Protein AF-A0AAD6CB58-F1 (afdb_monomer_lite)

Organism: NCBI:txid63821

Sequence (140 aa):
MQPTGSILEIGYKEVVADLATNANSIVAFVHLFYHQGKRDASKKLIAKCVSPDDLQIVSFHPGLIFTGAAEKAGYTRTTLNWDDEDLPGHYAVWAASDEAKFLHGRFTWATWDVDEISSGKIRERIDGDANYLKVGVVGL

Radius of gyration: 17.18 Å; chains: 1; bounding box: 39×40×40 Å

Structure (mmCIF, N/CA/C/O backbone):
data_AF-A0AAD6CB58-F1
#
_entry.id   AF-A0AAD6CB58-F1
#
loop_
_atom_site.group_PDB
_atom_site.id
_atom_site.type_symbol
_atom_site.label_atom_id
_atom_site.label_alt_id
_atom_site.label_comp_id
_atom_site.label_asym_id
_atom_site.label_entity_id
_atom_site.label_seq_id
_atom_site.pdbx_PDB_ins_code
_atom_site.Cartn_x
_atom_site.Cartn_y
_atom_site.Cartn_z
_atom_site.occupancy
_atom_site.B_iso_or_equiv
_atom_site.auth_seq_id
_atom_site.auth_comp_id
_atom_site.auth_asym_id
_atom_site.auth_atom_id
_atom_site.pdbx_PDB_model_num
ATOM 1 N N . MET A 1 1 ? 0.849 25.840 7.433 1.00 35.22 1 MET A N 1
ATOM 2 C CA . MET A 1 1 ? -0.313 25.492 8.275 1.00 35.22 1 MET A CA 1
ATOM 3 C C . MET A 1 1 ? -1.509 25.531 7.340 1.00 35.22 1 MET A C 1
ATOM 5 O O . MET A 1 1 ? -1.698 26.577 6.733 1.00 35.22 1 MET A O 1
ATOM 9 N N . GLN A 1 2 ? -2.187 24.409 7.076 1.00 42.06 2 GLN A N 1
ATOM 10 C CA . GLN A 1 2 ? -3.380 24.460 6.219 1.00 42.06 2 GLN A CA 1
ATOM 11 C C . GLN A 1 2 ? -4.478 25.246 6.949 1.00 42.06 2 GLN A C 1
ATOM 13 O O . GLN A 1 2 ? -4.586 25.103 8.171 1.00 42.06 2 GLN A O 1
ATOM 18 N N . PRO A 1 3 ? -5.233 26.106 6.249 1.00 38.16 3 PRO A N 1
ATOM 19 C CA . PRO A 1 3 ? -6.296 26.877 6.869 1.00 38.16 3 PRO A CA 1
ATOM 20 C C . PRO A 1 3 ? -7.369 25.927 7.411 1.00 38.16 3 PRO A C 1
ATOM 22 O O . PRO A 1 3 ? -7.905 25.084 6.698 1.00 38.16 3 PRO A O 1
ATOM 25 N N . THR A 1 4 ? -7.649 26.041 8.705 1.00 42.66 4 THR A N 1
ATOM 26 C CA . THR A 1 4 ? -8.724 25.322 9.389 1.00 42.66 4 THR A CA 1
ATOM 27 C C . THR A 1 4 ? -9.996 26.160 9.321 1.00 42.66 4 THR A C 1
ATOM 29 O O . THR A 1 4 ? -10.031 27.244 9.902 1.00 42.66 4 THR A O 1
ATOM 32 N N . GLY A 1 5 ? -11.019 25.669 8.621 1.00 46.34 5 GLY A N 1
ATOM 33 C CA . GLY A 1 5 ? -12.328 26.313 8.501 1.00 46.34 5 GLY A CA 1
ATOM 34 C C . GLY A 1 5 ? -13.268 25.527 7.584 1.00 46.34 5 GLY A C 1
ATOM 35 O O . GLY A 1 5 ? -12.835 24.647 6.838 1.00 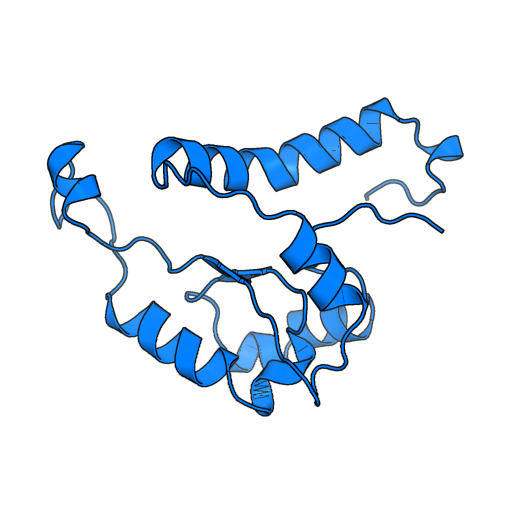46.34 5 GLY A O 1
ATOM 36 N N . SER A 1 6 ? -14.566 25.814 7.647 1.00 51.44 6 SER A N 1
ATOM 37 C CA . SER A 1 6 ? -15.563 25.225 6.746 1.00 51.44 6 SER A CA 1
ATOM 38 C C . SER A 1 6 ? -15.345 25.688 5.297 1.00 51.44 6 SER A C 1
ATOM 40 O O . SER A 1 6 ? -14.727 26.722 5.049 1.00 51.44 6 SER A O 1
ATOM 42 N N . ILE A 1 7 ? -15.902 24.975 4.308 1.00 36.53 7 ILE A N 1
ATOM 43 C CA . ILE A 1 7 ? -15.814 25.340 2.874 1.00 36.53 7 ILE A CA 1
ATOM 44 C C . ILE A 1 7 ? -16.301 26.773 2.568 1.00 36.53 7 ILE A C 1
ATOM 46 O O . ILE A 1 7 ? -15.926 27.359 1.552 1.00 36.53 7 ILE A O 1
ATOM 50 N N . LEU A 1 8 ? -17.121 27.342 3.458 1.00 45.19 8 LEU A N 1
ATOM 51 C CA . LEU A 1 8 ? -17.612 28.716 3.386 1.00 45.19 8 LEU A CA 1
ATOM 52 C C . LEU A 1 8 ? -16.558 29.747 3.825 1.00 45.19 8 LEU A C 1
ATOM 54 O O . LEU A 1 8 ? -16.606 30.884 3.368 1.00 45.19 8 LEU A O 1
ATOM 58 N N . GLU A 1 9 ? -15.610 29.353 4.676 1.00 43.84 9 GLU A N 1
ATOM 59 C CA . GLU A 1 9 ? -14.572 30.218 5.253 1.00 43.84 9 GLU A CA 1
ATOM 60 C C . GLU A 1 9 ? -13.294 30.246 4.402 1.00 43.84 9 GLU A C 1
ATOM 62 O O . GLU A 1 9 ? -12.687 31.302 4.250 1.00 43.84 9 GLU A O 1
ATOM 67 N N . ILE A 1 10 ? -12.910 29.112 3.805 1.00 48.81 10 ILE A N 1
ATOM 68 C CA . ILE A 1 10 ? -11.673 28.970 3.003 1.00 48.81 10 ILE A CA 1
ATOM 69 C C . ILE A 1 10 ? -11.877 29.224 1.497 1.00 48.81 10 ILE A C 1
ATOM 71 O O . ILE A 1 10 ? -10.932 29.434 0.748 1.00 48.81 10 ILE A O 1
ATOM 75 N N . GLY A 1 11 ? -13.129 29.240 1.029 1.00 49.69 11 GLY A N 1
ATOM 76 C CA . GLY A 1 11 ? -13.469 29.515 -0.367 1.00 49.69 11 GLY A CA 1
ATOM 77 C C . GLY A 1 11 ? -13.234 28.332 -1.321 1.00 49.69 11 GLY A C 1
ATOM 78 O O . GLY A 1 11 ? -12.236 27.615 -1.273 1.00 49.69 11 GLY A O 1
ATOM 79 N N . TYR A 1 12 ? -14.167 28.129 -2.261 1.00 44.19 12 TYR A N 1
ATOM 80 C CA . TYR A 1 12 ? -14.181 26.937 -3.128 1.00 44.19 12 TYR A CA 1
ATOM 81 C C 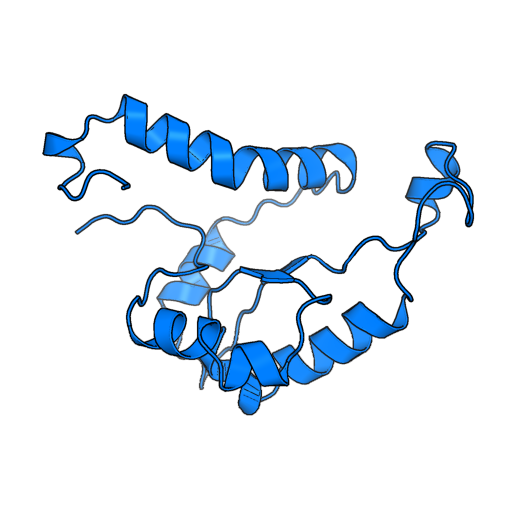. TYR A 1 12 ? -12.915 26.773 -3.992 1.00 44.19 12 TYR A C 1
ATOM 83 O O . TYR A 1 12 ? -12.571 25.660 -4.382 1.00 44.19 12 TYR A O 1
ATOM 91 N N . LYS A 1 13 ? -12.218 27.872 -4.305 1.00 43.34 13 LYS A N 1
ATOM 92 C CA . LYS A 1 13 ? -11.035 27.858 -5.177 1.00 43.34 13 LYS A CA 1
ATOM 93 C C . LYS A 1 13 ? -9.825 27.206 -4.509 1.00 43.34 13 LYS A C 1
ATOM 95 O O . LYS A 1 13 ? -9.091 26.496 -5.189 1.00 43.34 13 LYS A O 1
ATOM 100 N N . GLU A 1 14 ? -9.648 27.399 -3.204 1.00 47.59 14 GLU A N 1
ATOM 101 C CA . GLU A 1 14 ? -8.545 26.793 -2.448 1.00 47.59 14 GLU A CA 1
ATOM 102 C C . GLU A 1 14 ? -8.789 25.294 -2.230 1.00 47.59 14 GLU A C 1
ATOM 104 O O . GLU A 1 14 ? -7.900 24.484 -2.477 1.00 47.59 14 GLU A O 1
ATOM 109 N N . VAL A 1 15 ? -10.035 24.896 -1.946 1.00 46.88 15 VAL A N 1
ATOM 110 C CA . VAL A 1 15 ? -10.446 23.477 -1.883 1.00 46.88 15 VAL A CA 1
ATOM 111 C C . VAL A 1 15 ? -10.220 22.754 -3.214 1.00 46.88 15 VAL A C 1
ATOM 113 O O . VAL A 1 15 ? -9.767 21.609 -3.241 1.00 46.88 15 VAL A O 1
ATOM 116 N N . VAL A 1 16 ? -10.507 23.416 -4.339 1.00 46.06 16 VAL A N 1
ATOM 117 C CA . VAL A 1 16 ? -10.256 22.862 -5.677 1.00 46.06 16 VAL A CA 1
ATOM 118 C C . VAL A 1 16 ? -8.756 22.762 -5.973 1.00 46.06 16 VAL A C 1
ATOM 120 O O . VAL A 1 16 ? -8.348 21.798 -6.614 1.00 46.06 16 VAL A O 1
ATOM 123 N N . ALA A 1 17 ? -7.929 23.694 -5.494 1.00 43.47 17 ALA A N 1
ATOM 124 C CA . ALA A 1 17 ? -6.475 23.640 -5.662 1.00 43.47 17 ALA A CA 1
ATOM 125 C C . ALA A 1 17 ? -5.826 22.509 -4.838 1.00 43.47 17 ALA A C 1
ATOM 127 O O . ALA A 1 17 ? -4.964 21.791 -5.355 1.00 43.47 17 ALA A O 1
ATOM 128 N N . ASP A 1 18 ? -6.285 22.283 -3.606 1.00 37.47 18 ASP A N 1
ATOM 129 C CA . ASP A 1 18 ? -5.826 21.175 -2.756 1.00 37.47 18 ASP A CA 1
ATOM 130 C C . ASP A 1 18 ? -6.295 19.810 -3.288 1.00 37.47 18 ASP A C 1
ATOM 132 O O . ASP A 1 18 ? -5.528 18.840 -3.301 1.00 37.47 18 ASP A O 1
ATOM 136 N N . LEU A 1 19 ? -7.526 19.735 -3.811 1.00 38.12 19 LEU A N 1
ATOM 137 C CA . LEU A 1 19 ? -8.025 18.557 -4.525 1.00 38.12 19 LEU A CA 1
ATOM 138 C C . LEU A 1 19 ? -7.210 18.303 -5.798 1.00 38.12 19 LEU A C 1
ATOM 140 O O . LEU A 1 19 ? -6.824 17.166 -6.061 1.00 38.12 19 LEU A O 1
ATOM 144 N N . ALA A 1 20 ? -6.924 19.351 -6.573 1.00 37.88 20 ALA A N 1
ATOM 145 C CA . ALA A 1 20 ? -6.131 19.255 -7.788 1.00 37.88 20 ALA A CA 1
ATOM 146 C C . ALA A 1 20 ? -4.701 18.805 -7.487 1.00 37.88 20 ALA A C 1
ATOM 148 O O . ALA A 1 20 ? -4.190 17.972 -8.212 1.00 37.88 20 ALA A O 1
ATOM 149 N N . THR A 1 21 ? -4.061 19.261 -6.414 1.00 38.38 21 THR A N 1
ATOM 150 C CA . THR A 1 21 ? -2.668 18.886 -6.109 1.00 38.38 21 THR A CA 1
ATOM 151 C C . THR A 1 21 ? -2.548 17.434 -5.635 1.00 38.38 21 THR A C 1
ATOM 153 O O . THR A 1 21 ? -1.677 16.701 -6.105 1.00 38.38 21 THR A O 1
ATOM 156 N N . ASN A 1 22 ? -3.460 16.980 -4.767 1.00 36.38 22 ASN A N 1
ATOM 157 C CA . ASN A 1 22 ? -3.436 15.615 -4.228 1.00 36.38 22 ASN A CA 1
ATOM 158 C C . ASN A 1 22 ? -3.988 14.573 -5.208 1.00 36.38 22 ASN A C 1
ATOM 160 O O . ASN A 1 22 ? -3.527 13.432 -5.233 1.00 36.38 22 ASN A O 1
ATOM 164 N N . ALA A 1 23 ? -4.970 14.951 -6.031 1.00 38.91 23 ALA A N 1
ATOM 165 C CA . ALA A 1 23 ? -5.529 14.058 -7.031 1.00 38.91 23 ALA A CA 1
ATOM 166 C C . ALA A 1 23 ? -4.783 14.132 -8.366 1.00 38.91 23 ALA A C 1
ATOM 168 O O . ALA A 1 23 ? -4.682 13.092 -8.996 1.00 38.91 23 ALA A O 1
ATOM 169 N N . ASN A 1 24 ? -4.236 15.272 -8.823 1.00 36.91 24 ASN A N 1
ATOM 170 C CA . ASN A 1 24 ? -3.606 15.336 -10.154 1.00 36.91 24 ASN A CA 1
ATOM 171 C C . ASN A 1 24 ? -2.345 14.506 -10.254 1.00 36.91 24 ASN A C 1
ATOM 173 O O . ASN A 1 24 ? -2.124 13.957 -11.317 1.00 36.91 24 ASN A O 1
ATOM 177 N N . SER A 1 25 ? -1.508 14.413 -9.225 1.00 39.78 25 SER A N 1
ATOM 178 C CA . SER A 1 25 ? -0.299 13.585 -9.309 1.00 39.78 25 SER A CA 1
ATOM 179 C C . SER A 1 25 ? -0.679 12.112 -9.489 1.00 39.78 25 SER A C 1
ATOM 181 O O . SER A 1 25 ? -0.249 11.472 -10.446 1.00 39.78 25 SER A O 1
ATOM 183 N N . ILE A 1 26 ? -1.602 11.610 -8.666 1.00 41.91 26 ILE A N 1
ATOM 184 C CA . ILE A 1 26 ? -2.147 10.251 -8.773 1.00 41.91 26 ILE A CA 1
ATOM 185 C C . ILE A 1 26 ? -2.923 10.068 -10.085 1.00 41.91 26 ILE A C 1
ATOM 187 O O . ILE A 1 26 ? -2.759 9.062 -10.760 1.00 41.91 26 ILE A O 1
ATOM 191 N N . VAL A 1 27 ? -3.745 11.034 -10.494 1.00 42.56 27 VAL A N 1
ATOM 192 C CA . VAL A 1 27 ? -4.549 10.987 -11.727 1.00 42.56 27 VAL A CA 1
ATOM 193 C C . VAL A 1 27 ? -3.677 11.121 -12.972 1.00 42.56 27 VAL A C 1
ATOM 195 O O . VAL A 1 27 ? -4.015 10.508 -13.976 1.00 42.56 27 VAL A O 1
ATOM 198 N N . ALA A 1 28 ? -2.565 11.853 -12.925 1.00 43.56 28 ALA A N 1
ATOM 199 C CA . ALA A 1 28 ? -1.586 11.948 -14.001 1.00 43.56 28 ALA A CA 1
ATOM 200 C C . ALA A 1 28 ? -0.811 10.639 -14.128 1.00 43.56 28 ALA A C 1
ATOM 202 O O . ALA A 1 28 ? -0.703 10.137 -15.237 1.00 43.56 28 ALA A O 1
ATOM 203 N N . PHE A 1 29 ? -0.365 10.030 -13.023 1.00 40.88 29 PHE A N 1
ATOM 204 C CA . PHE A 1 29 ? 0.243 8.694 -13.046 1.00 40.88 29 PHE A CA 1
ATOM 205 C C . PHE A 1 29 ? -0.746 7.626 -13.526 1.00 40.88 29 PHE A C 1
ATOM 207 O O . PHE A 1 29 ? -0.411 6.812 -14.381 1.00 40.88 29 PHE A O 1
ATOM 214 N N . VAL A 1 30 ? -1.996 7.669 -13.057 1.00 44.47 30 VAL A N 1
ATOM 215 C CA . VAL A 1 30 ? -3.068 6.805 -13.565 1.00 44.47 30 VAL A CA 1
ATOM 216 C C . VAL A 1 30 ? -3.286 7.068 -15.054 1.00 44.47 30 VAL A C 1
ATOM 218 O O . VAL A 1 30 ? -3.275 6.137 -15.831 1.00 44.47 30 VAL A O 1
ATOM 221 N N . HIS A 1 31 ? -3.398 8.311 -15.507 1.00 41.09 31 HIS A N 1
ATOM 222 C CA . HIS A 1 31 ? -3.614 8.623 -16.922 1.00 41.09 31 HIS A CA 1
ATOM 223 C C . HIS A 1 31 ? -2.427 8.240 -17.826 1.00 41.09 31 HIS A C 1
ATOM 225 O O . HIS A 1 31 ? -2.649 7.792 -18.949 1.00 41.09 31 HIS A O 1
ATOM 231 N N . LEU A 1 32 ? -1.189 8.414 -17.352 1.00 43.22 32 LEU A N 1
ATOM 232 C CA . LEU A 1 32 ? 0.047 8.146 -18.096 1.00 43.22 32 LEU A CA 1
ATOM 233 C C . LEU A 1 32 ? 0.389 6.653 -18.160 1.00 43.22 32 LEU A C 1
ATOM 235 O O . LEU A 1 32 ? 0.835 6.189 -19.203 1.00 43.22 32 LEU A O 1
ATOM 239 N N . PHE A 1 33 ? 0.182 5.902 -17.075 1.00 37.72 33 PHE A N 1
ATOM 240 C CA . PHE A 1 33 ? 0.605 4.497 -16.978 1.00 37.72 33 PHE A CA 1
ATOM 241 C C . PHE A 1 33 ? -0.559 3.500 -17.001 1.00 37.72 33 PHE A C 1
ATOM 243 O O . PHE A 1 33 ? -0.385 2.342 -17.373 1.00 37.72 33 PHE A O 1
ATOM 250 N N . TYR A 1 34 ? -1.762 3.942 -16.639 1.00 43.03 34 TYR A N 1
ATOM 251 C CA . TYR A 1 34 ? -2.933 3.098 -16.437 1.00 43.03 34 TYR A CA 1
ATOM 252 C C . TYR A 1 34 ? -4.130 3.673 -17.205 1.00 43.03 34 TYR A C 1
ATOM 254 O O . TYR A 1 34 ? -5.022 4.276 -16.610 1.00 43.03 34 TYR A O 1
ATOM 262 N N . HIS A 1 35 ? -4.191 3.465 -18.527 1.00 48.91 35 HIS A N 1
ATOM 263 C CA . HIS A 1 35 ? -5.361 3.765 -19.377 1.00 48.91 35 HIS A CA 1
ATOM 264 C C . HIS A 1 35 ? -6.616 2.956 -18.950 1.00 48.91 35 HIS A C 1
ATOM 266 O O . HIS A 1 35 ? -7.133 2.106 -19.671 1.00 48.91 35 HIS A O 1
ATOM 272 N N . GLN A 1 36 ? -7.098 3.174 -17.730 1.00 39.25 36 GLN A N 1
ATOM 273 C CA . GLN A 1 36 ? -8.153 2.432 -17.063 1.00 39.25 36 GLN A CA 1
ATOM 274 C C . GLN A 1 36 ? -9.496 3.015 -17.499 1.00 39.25 36 GLN A C 1
ATOM 276 O O . GLN A 1 36 ? -9.934 4.053 -17.005 1.00 39.25 36 GLN A O 1
ATOM 281 N N . GLY A 1 37 ? -10.186 2.317 -18.403 1.00 34.84 37 GLY A N 1
ATOM 282 C CA . GLY A 1 37 ? -11.533 2.673 -18.867 1.00 34.84 37 GLY A CA 1
ATOM 283 C C . GLY A 1 37 ? -12.649 2.524 -17.820 1.00 34.84 37 GLY A C 1
ATOM 284 O O . GLY A 1 37 ? -13.816 2.692 -18.157 1.00 34.84 37 GLY A O 1
ATOM 285 N N . LYS A 1 38 ? -12.337 2.189 -16.560 1.00 41.09 38 LYS A N 1
ATOM 286 C CA . LYS A 1 38 ? -13.328 1.935 -15.501 1.00 41.09 38 LYS A CA 1
ATOM 287 C C . LYS A 1 38 ? -12.988 2.705 -14.227 1.00 41.09 38 LYS A C 1
ATOM 289 O O . LYS A 1 38 ? -12.527 2.141 -13.238 1.00 41.09 38 LYS A O 1
ATOM 294 N N . ARG A 1 39 ? -13.241 4.015 -14.244 1.00 45.53 39 ARG A N 1
ATOM 295 C CA . ARG A 1 39 ? -13.368 4.803 -13.011 1.00 45.53 39 ARG A CA 1
ATOM 296 C C . ARG A 1 39 ? -14.698 4.444 -12.363 1.00 45.53 39 ARG A C 1
ATOM 298 O O . ARG A 1 39 ? -15.725 5.000 -12.732 1.00 45.53 39 ARG A O 1
ATOM 305 N N . ASP A 1 40 ? -14.686 3.512 -11.422 1.00 44.06 40 ASP A N 1
ATOM 306 C CA . ASP A 1 40 ? -15.893 3.203 -10.669 1.00 44.06 40 ASP A CA 1
ATOM 307 C C . ASP A 1 40 ? -15.944 4.038 -9.385 1.00 44.06 40 ASP A C 1
ATOM 309 O O . ASP A 1 40 ? -15.356 3.689 -8.358 1.00 44.06 40 ASP A O 1
ATOM 313 N N . ALA A 1 41 ? -16.627 5.182 -9.459 1.00 45.09 41 ALA A N 1
ATOM 314 C CA . ALA A 1 41 ? -16.871 6.040 -8.304 1.00 45.09 41 ALA A CA 1
ATOM 315 C C . ALA A 1 41 ? -17.631 5.307 -7.178 1.00 45.09 41 ALA A C 1
ATOM 317 O O . ALA A 1 41 ? -17.505 5.699 -6.017 1.00 45.09 41 ALA A O 1
ATOM 318 N N . SER A 1 42 ? -18.356 4.221 -7.489 1.00 44.50 42 SER A N 1
ATOM 319 C CA . SER A 1 42 ? -19.128 3.459 -6.503 1.00 44.50 42 SER A CA 1
ATOM 320 C C . SER A 1 42 ? -18.242 2.760 -5.467 1.00 44.50 42 SER A C 1
ATOM 322 O O . SER A 1 42 ? -18.599 2.730 -4.292 1.00 44.50 42 SER A O 1
ATOM 324 N N . LYS A 1 43 ? -17.031 2.313 -5.835 1.00 46.91 43 LYS A N 1
ATOM 325 C CA . LYS A 1 43 ? -16.107 1.636 -4.902 1.00 46.91 43 LYS A CA 1
ATOM 326 C C . LYS A 1 43 ? -15.694 2.518 -3.718 1.00 46.91 43 LYS A C 1
ATOM 328 O O . LYS A 1 43 ? -15.483 2.014 -2.619 1.00 46.91 43 LYS A O 1
ATOM 333 N N . LYS A 1 44 ? -15.626 3.840 -3.921 1.00 52.06 44 LYS A N 1
ATOM 334 C CA . LYS A 1 44 ? -15.314 4.817 -2.861 1.00 52.06 44 LYS A CA 1
ATOM 335 C C . LYS A 1 44 ? -16.485 5.052 -1.907 1.00 52.06 44 LYS A C 1
ATOM 337 O O . LYS A 1 44 ? -16.259 5.315 -0.732 1.00 52.06 44 LYS A O 1
ATOM 342 N N . LEU A 1 45 ? -17.718 4.964 -2.408 1.00 51.56 45 LEU A N 1
ATOM 343 C CA . LEU A 1 45 ? -18.923 5.017 -1.577 1.00 51.56 45 LEU A CA 1
ATOM 344 C C . LEU A 1 45 ? -19.053 3.743 -0.736 1.00 51.56 45 LEU A C 1
ATOM 346 O O . LEU A 1 45 ? -19.339 3.838 0.451 1.00 51.56 45 LEU A O 1
ATOM 350 N N . ILE A 1 46 ? -18.744 2.575 -1.309 1.00 52.66 46 ILE A N 1
ATOM 351 C CA . ILE A 1 46 ? -18.784 1.294 -0.587 1.00 52.66 46 ILE A CA 1
ATOM 352 C C . ILE A 1 46 ? -17.833 1.317 0.618 1.00 52.66 46 ILE A C 1
ATOM 354 O O . ILE A 1 46 ? -18.267 1.007 1.720 1.00 52.66 46 ILE A O 1
ATOM 358 N N . ALA A 1 47 ? -16.594 1.798 0.457 1.00 55.78 47 ALA A N 1
ATOM 359 C CA . ALA A 1 47 ? -15.625 1.918 1.557 1.00 55.78 47 ALA A CA 1
ATOM 360 C C . ALA A 1 47 ? -16.022 2.918 2.668 1.00 55.78 47 ALA A C 1
ATOM 362 O O . ALA A 1 47 ? -15.383 2.971 3.711 1.00 55.78 47 ALA A O 1
ATOM 363 N N . LYS A 1 48 ? -17.037 3.766 2.460 1.00 60.25 48 LYS A N 1
ATOM 364 C CA . LYS A 1 48 ? -17.595 4.616 3.527 1.00 60.25 48 LYS A CA 1
ATOM 365 C C . LYS A 1 48 ? -18.791 3.973 4.231 1.00 60.25 48 LYS A C 1
ATOM 367 O O . LYS A 1 48 ? -19.142 4.410 5.321 1.00 60.25 48 LYS A O 1
ATOM 372 N N . CYS A 1 49 ? -19.433 2.994 3.599 1.00 55.81 49 CYS A N 1
ATO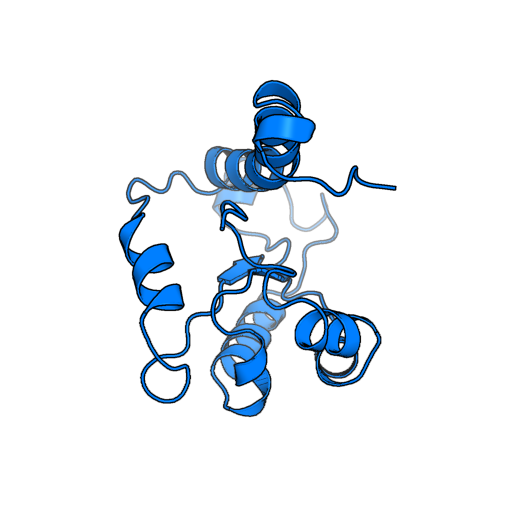M 373 C CA . CYS A 1 49 ? -20.721 2.449 4.022 1.00 55.81 49 CYS A CA 1
ATOM 374 C C . CYS A 1 49 ? -20.643 1.002 4.526 1.00 55.81 49 CYS A C 1
ATOM 376 O O . CYS A 1 49 ? -21.674 0.461 4.915 1.00 55.81 49 CYS A O 1
ATOM 378 N N . VAL A 1 50 ? -19.464 0.376 4.507 1.00 73.44 50 VAL A N 1
ATOM 379 C CA . VAL A 1 50 ? -19.257 -1.014 4.932 1.00 73.44 50 VAL A CA 1
ATOM 380 C C . VAL A 1 50 ? -18.255 -1.079 6.080 1.00 73.44 50 VAL A C 1
ATOM 382 O O . VAL A 1 50 ? -17.276 -0.333 6.092 1.00 73.44 50 VAL A O 1
ATOM 385 N N . SER A 1 51 ? -18.510 -1.949 7.059 1.00 83.31 51 SER A N 1
ATOM 386 C CA . SER A 1 51 ? -17.540 -2.210 8.122 1.00 83.31 51 SER A CA 1
ATOM 387 C C . SER A 1 51 ? -16.323 -2.943 7.543 1.00 83.31 51 SER A C 1
ATOM 389 O O . SER A 1 51 ? -16.505 -3.829 6.703 1.00 83.31 51 SER A O 1
ATOM 391 N N . PRO A 1 52 ? -15.089 -2.660 8.002 1.00 85.69 52 PRO A N 1
ATOM 392 C CA . PRO A 1 52 ? -13.928 -3.482 7.663 1.00 85.69 52 PRO A CA 1
ATOM 393 C C . PRO A 1 52 ? -14.056 -4.947 8.110 1.00 85.69 52 PRO A C 1
ATOM 395 O O . PRO A 1 52 ? -13.340 -5.784 7.573 1.00 85.69 52 PRO A O 1
ATOM 398 N N . ASP A 1 53 ? -14.955 -5.268 9.048 1.00 87.69 53 ASP A N 1
ATOM 399 C CA . ASP A 1 53 ? -15.252 -6.657 9.430 1.00 87.69 53 ASP A CA 1
ATOM 400 C C . ASP A 1 53 ? -16.063 -7.413 8.365 1.00 87.69 53 ASP A C 1
ATOM 402 O O . ASP A 1 53 ? -15.946 -8.631 8.262 1.00 87.69 53 ASP A O 1
ATOM 406 N N . ASP A 1 54 ? -16.848 -6.696 7.552 1.00 86.94 54 ASP A N 1
ATOM 407 C CA . ASP A 1 54 ? -17.627 -7.276 6.453 1.00 86.94 54 ASP A CA 1
ATOM 408 C C . ASP A 1 54 ? -16.848 -7.234 5.129 1.00 86.94 54 ASP A C 1
ATOM 410 O O . ASP A 1 54 ? -16.886 -8.175 4.334 1.00 86.94 54 ASP A O 1
ATOM 414 N N . LEU A 1 55 ? -16.161 -6.116 4.861 1.00 81.75 55 LEU A N 1
ATOM 415 C CA . LEU A 1 55 ? -15.376 -5.911 3.648 1.00 81.75 55 LEU A CA 1
ATOM 416 C C . LEU A 1 55 ? -14.269 -4.877 3.869 1.00 81.75 55 LEU A C 1
ATOM 418 O O . LEU A 1 55 ? -14.520 -3.682 4.016 1.00 81.75 55 LEU A O 1
ATOM 422 N N . GLN A 1 56 ? -13.017 -5.317 3.775 1.00 83.31 56 GLN A N 1
ATOM 423 C CA . GLN A 1 56 ? -11.857 -4.434 3.786 1.00 83.31 56 GLN A CA 1
ATOM 424 C C . GLN A 1 56 ? -11.527 -3.928 2.379 1.00 83.31 56 GLN A C 1
ATOM 426 O O . GLN A 1 56 ? -11.372 -4.705 1.439 1.00 83.31 56 GLN A O 1
ATOM 431 N N . ILE A 1 57 ? -11.401 -2.607 2.230 1.00 84.38 57 ILE A N 1
ATOM 432 C CA . ILE A 1 57 ? -10.993 -1.968 0.976 1.00 84.38 57 ILE A CA 1
ATOM 433 C C . ILE A 1 57 ? -9.771 -1.107 1.265 1.00 84.38 57 ILE A C 1
ATOM 435 O O . ILE A 1 57 ? -9.879 -0.096 1.953 1.00 84.38 57 ILE A O 1
ATOM 439 N N . VAL A 1 58 ? -8.624 -1.481 0.706 1.00 85.12 58 VAL A N 1
ATOM 440 C CA . VAL A 1 58 ? -7.378 -0.707 0.769 1.00 85.12 58 VAL A CA 1
ATOM 441 C C . VAL A 1 58 ? -6.939 -0.414 -0.658 1.00 85.12 58 VAL A C 1
ATOM 443 O O . VAL A 1 58 ? -7.020 -1.271 -1.536 1.00 85.12 58 VAL A O 1
ATOM 446 N N . SER A 1 59 ? -6.523 0.821 -0.919 1.00 84.62 59 SER A N 1
ATOM 447 C CA . SER A 1 59 ? -5.895 1.195 -2.187 1.00 84.62 59 SER A CA 1
ATOM 448 C C . SER A 1 59 ? -4.432 1.504 -1.928 1.00 84.62 59 SER A C 1
ATOM 450 O O . SER A 1 59 ? -4.115 2.138 -0.929 1.00 84.62 59 SER A O 1
ATOM 452 N N . PHE A 1 60 ? -3.533 1.100 -2.818 1.00 87.81 60 PHE A N 1
ATOM 453 C CA . PHE A 1 60 ? -2.125 1.428 -2.645 1.00 87.81 60 PHE A CA 1
ATOM 454 C C . PHE A 1 60 ? -1.404 1.632 -3.974 1.00 87.81 60 PHE A C 1
ATOM 456 O O . PHE A 1 60 ? -1.830 1.123 -5.012 1.00 87.81 60 PHE A O 1
ATOM 463 N N . HIS A 1 61 ? -0.316 2.400 -3.946 1.00 89.56 61 HIS A N 1
ATOM 464 C CA . HIS A 1 61 ? 0.627 2.468 -5.060 1.00 89.56 61 HIS A CA 1
ATOM 465 C C . HIS A 1 61 ? 1.583 1.270 -4.985 1.00 89.56 61 HIS A C 1
ATOM 467 O O . HIS A 1 61 ? 2.230 1.094 -3.949 1.00 89.56 61 HIS A O 1
ATOM 473 N N . PRO A 1 62 ? 1.738 0.484 -6.060 1.00 87.19 62 PRO A N 1
ATOM 474 C CA . PRO A 1 62 ? 2.513 -0.760 -6.044 1.00 87.19 62 PRO A CA 1
ATOM 475 C C . PRO A 1 62 ? 4.040 -0.561 -6.110 1.00 87.19 62 PRO A C 1
ATOM 477 O O . PRO A 1 62 ? 4.764 -1.513 -6.358 1.00 87.19 62 PRO A O 1
ATOM 480 N N . GLY A 1 63 ? 4.535 0.664 -5.930 1.00 88.69 63 GLY A N 1
ATOM 481 C CA . GLY A 1 63 ? 5.919 1.025 -6.258 1.00 88.69 63 GLY A CA 1
ATOM 482 C C . GLY A 1 63 ? 6.165 1.215 -7.761 1.00 88.69 63 GLY A C 1
ATOM 483 O O . GLY A 1 63 ? 5.231 1.300 -8.566 1.00 88.69 63 GLY A O 1
ATOM 484 N N . LEU A 1 64 ? 7.434 1.350 -8.131 1.00 89.12 64 LEU A N 1
ATOM 485 C CA . LEU A 1 64 ? 7.911 1.475 -9.503 1.00 89.12 64 LEU A CA 1
ATOM 486 C C . LEU A 1 64 ? 8.322 0.100 -10.023 1.00 89.12 64 LEU A C 1
ATOM 488 O O . LEU A 1 64 ? 9.474 -0.292 -9.900 1.00 89.12 64 LEU A O 1
ATOM 492 N N . ILE A 1 65 ? 7.397 -0.616 -10.656 1.00 92.50 65 ILE A N 1
ATOM 493 C CA . ILE A 1 65 ? 7.670 -1.954 -11.196 1.00 92.50 65 ILE A CA 1
ATOM 494 C C . ILE A 1 65 ? 8.032 -1.870 -12.679 1.00 92.50 65 ILE A C 1
ATOM 496 O O . ILE A 1 65 ? 7.318 -1.247 -13.474 1.00 92.50 65 ILE A O 1
ATOM 500 N N . PHE A 1 66 ? 9.126 -2.527 -13.073 1.00 90.62 66 PHE A N 1
ATOM 501 C CA . PHE A 1 66 ? 9.493 -2.626 -14.483 1.00 90.62 66 PHE A CA 1
ATOM 502 C C . PHE A 1 66 ? 8.537 -3.578 -15.209 1.00 90.62 66 PHE A C 1
ATOM 504 O O . PHE A 1 66 ? 8.573 -4.793 -15.031 1.00 90.62 66 PHE A O 1
ATOM 511 N N . THR A 1 67 ? 7.674 -3.022 -16.057 1.00 89.38 67 THR A N 1
ATOM 512 C CA . THR A 1 67 ? 6.676 -3.780 -16.823 1.00 89.38 67 THR A CA 1
ATOM 513 C C . THR A 1 67 ? 6.955 -3.710 -18.321 1.00 89.38 67 THR A C 1
ATOM 515 O O . THR A 1 67 ? 7.656 -2.819 -18.799 1.00 89.38 67 THR A O 1
ATOM 518 N N . GLY A 1 68 ? 6.309 -4.576 -19.107 1.00 88.88 68 GLY A N 1
ATOM 519 C CA . GLY A 1 68 ? 6.350 -4.466 -20.571 1.00 88.88 68 GLY A CA 1
ATOM 520 C C . GLY A 1 68 ? 5.794 -3.134 -21.108 1.00 88.88 68 GLY A C 1
ATOM 521 O O . GLY A 1 68 ? 6.118 -2.736 -22.222 1.00 88.88 68 GLY A O 1
ATOM 522 N N . ALA A 1 69 ? 4.970 -2.415 -20.334 1.00 84.44 69 ALA A N 1
ATOM 523 C CA . ALA A 1 69 ? 4.543 -1.060 -20.687 1.00 84.44 69 ALA A CA 1
ATOM 524 C C . ALA A 1 69 ? 5.684 -0.044 -20.514 1.00 84.44 69 ALA A C 1
ATOM 526 O O . ALA A 1 69 ? 5.876 0.803 -21.384 1.00 84.44 69 ALA A O 1
ATOM 527 N N . ALA A 1 70 ? 6.470 -0.165 -19.439 1.00 85.81 70 ALA A N 1
ATOM 528 C CA . ALA A 1 70 ? 7.666 0.650 -19.236 1.00 85.81 70 ALA A CA 1
ATOM 529 C C . ALA A 1 70 ?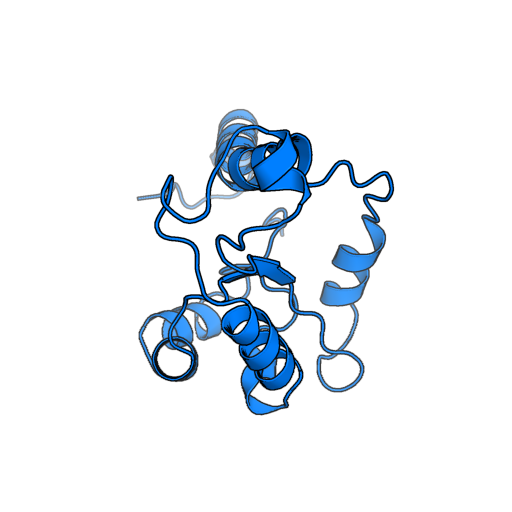 8.705 0.392 -20.340 1.00 85.81 70 ALA A C 1
ATOM 531 O O . ALA A 1 70 ? 9.235 1.337 -20.921 1.00 85.81 70 ALA A O 1
ATOM 532 N N . GLU A 1 71 ? 8.926 -0.872 -20.705 1.00 91.19 71 GLU A N 1
ATOM 533 C CA . GLU A 1 71 ? 9.812 -1.238 -21.816 1.00 91.19 71 GLU A CA 1
ATOM 534 C C . GLU A 1 71 ? 9.377 -0.587 -23.140 1.00 91.19 71 GLU A C 1
ATOM 536 O O . GLU A 1 71 ? 10.177 0.063 -23.812 1.00 91.19 71 GLU A O 1
ATOM 541 N N . LYS A 1 72 ? 8.085 -0.670 -23.490 1.00 90.12 72 LYS A N 1
ATOM 542 C CA . LYS A 1 72 ? 7.531 -0.018 -24.693 1.00 90.12 72 LYS A CA 1
ATOM 543 C C . LYS A 1 72 ? 7.650 1.507 -24.670 1.00 90.12 72 LYS A C 1
ATOM 545 O O . LYS A 1 72 ? 7.695 2.120 -25.733 1.00 90.12 72 LYS A O 1
ATOM 550 N N . ALA A 1 73 ? 7.698 2.111 -23.485 1.00 88.19 73 ALA A N 1
ATOM 551 C CA . ALA A 1 73 ? 7.927 3.540 -23.304 1.00 88.19 73 ALA A CA 1
ATOM 552 C C . ALA A 1 73 ? 9.418 3.936 -23.393 1.00 88.19 73 ALA A C 1
ATOM 554 O O . ALA A 1 73 ? 9.743 5.110 -23.238 1.00 88.19 73 ALA A O 1
ATOM 555 N N . GLY A 1 74 ? 10.321 2.986 -23.670 1.00 91.81 74 GLY A N 1
ATOM 556 C CA . GLY A 1 74 ? 11.754 3.229 -23.860 1.00 91.81 74 GLY A CA 1
ATOM 557 C C . GLY A 1 74 ? 12.587 3.122 -22.584 1.00 91.81 74 GLY A C 1
ATOM 558 O O . GLY A 1 74 ? 13.774 3.449 -22.601 1.00 91.81 74 GLY A O 1
ATOM 559 N N . TYR A 1 75 ? 11.993 2.666 -21.482 1.00 92.00 75 TYR A N 1
ATOM 560 C CA . TYR A 1 75 ? 12.734 2.402 -20.258 1.00 92.00 75 TYR A CA 1
ATOM 561 C C . TYR A 1 75 ? 13.465 1.060 -20.325 1.00 92.00 75 TYR A C 1
ATOM 563 O O . TYR A 1 75 ? 13.011 0.108 -20.957 1.00 92.00 75 TYR A O 1
ATOM 571 N N . THR A 1 76 ? 14.577 0.959 -19.603 1.00 94.88 76 THR A N 1
ATOM 572 C CA . THR A 1 76 ? 15.290 -0.305 -19.394 1.00 94.88 76 THR A CA 1
ATOM 573 C C . THR A 1 76 ? 15.282 -0.658 -17.912 1.00 94.88 76 THR A C 1
ATOM 575 O O . THR A 1 76 ? 14.971 0.169 -17.052 1.00 94.88 76 THR A O 1
ATOM 578 N N . ARG A 1 77 ? 15.701 -1.878 -17.574 1.00 92.56 77 ARG A N 1
ATOM 579 C CA . ARG A 1 77 ? 15.859 -2.300 -16.173 1.00 92.56 77 ARG A CA 1
ATOM 580 C C . ARG A 1 77 ? 16.843 -1.440 -15.366 1.00 92.56 77 ARG A C 1
ATOM 582 O O . ARG A 1 77 ? 16.873 -1.559 -14.153 1.00 92.56 77 ARG A O 1
ATOM 589 N N . THR A 1 78 ? 17.633 -0.584 -16.012 1.00 94.81 78 THR A N 1
ATOM 590 C CA . THR A 1 78 ? 18.623 0.282 -15.356 1.00 94.81 78 THR A CA 1
ATOM 591 C C . THR A 1 78 ? 18.302 1.770 -15.476 1.00 94.81 78 THR A C 1
ATOM 593 O O . THR A 1 78 ? 19.068 2.588 -14.976 1.00 94.81 78 THR A O 1
ATOM 596 N N . THR A 1 79 ? 17.220 2.165 -16.159 1.00 91.06 79 THR A N 1
ATOM 597 C CA . THR A 1 79 ? 16.889 3.595 -16.321 1.00 91.06 79 THR A CA 1
ATOM 598 C C . THR A 1 79 ? 16.387 4.245 -15.038 1.00 91.06 79 THR A C 1
ATOM 600 O O . THR A 1 79 ? 16.517 5.454 -14.889 1.00 91.06 79 THR A O 1
ATOM 603 N N . LEU A 1 80 ? 15.787 3.462 -14.141 1.00 89.62 80 LEU A N 1
ATOM 604 C CA . LEU A 1 80 ? 15.299 3.890 -12.834 1.00 89.62 80 LEU A CA 1
ATOM 605 C C . LEU A 1 80 ? 15.694 2.841 -11.794 1.00 89.62 80 LEU A C 1
ATOM 607 O O . LEU A 1 80 ? 16.037 1.710 -12.141 1.00 89.62 80 LEU A O 1
ATOM 611 N N . ASN A 1 81 ? 15.608 3.218 -10.522 1.00 90.19 81 ASN A N 1
ATOM 612 C CA . ASN A 1 81 ? 15.669 2.264 -9.424 1.00 90.19 81 ASN A CA 1
ATOM 613 C C . ASN A 1 81 ? 14.299 1.590 -9.281 1.00 90.19 81 ASN A C 1
ATOM 615 O O . ASN A 1 81 ? 13.462 2.055 -8.512 1.00 90.19 81 ASN A O 1
ATOM 619 N N . TRP A 1 82 ? 14.045 0.583 -10.115 1.00 92.00 82 TRP A N 1
ATOM 620 C CA . TRP A 1 82 ? 12.809 -0.193 -10.073 1.00 92.00 82 TRP A CA 1
ATOM 621 C C . TRP A 1 82 ? 12.727 -0.990 -8.770 1.00 92.00 82 TRP A C 1
ATOM 623 O O . TRP A 1 82 ? 13.726 -1.559 -8.331 1.00 92.00 82 TRP A O 1
ATOM 633 N N . ASP A 1 83 ? 11.539 -1.026 -8.178 1.00 94.19 83 ASP A N 1
ATOM 634 C CA . ASP A 1 83 ? 11.230 -1.888 -7.047 1.00 94.19 83 ASP A CA 1
ATOM 635 C C . ASP A 1 83 ? 11.072 -3.339 -7.525 1.00 94.19 83 ASP A C 1
ATOM 637 O O . ASP A 1 83 ? 10.709 -3.601 -8.679 1.00 94.19 83 ASP A O 1
ATOM 641 N N . ASP A 1 84 ? 11.339 -4.273 -6.617 1.00 94.75 84 ASP A N 1
ATOM 642 C CA . ASP A 1 84 ? 11.112 -5.700 -6.836 1.00 94.75 84 ASP A CA 1
ATOM 643 C C . ASP A 1 84 ? 9.605 -5.986 -6.957 1.00 94.75 84 ASP A C 1
ATOM 645 O O . ASP A 1 84 ? 8.802 -5.474 -6.171 1.00 94.75 84 ASP A O 1
ATOM 649 N N . GLU A 1 85 ? 9.201 -6.789 -7.944 1.00 93.31 85 GLU A N 1
ATOM 650 C CA . GLU A 1 85 ? 7.800 -7.159 -8.158 1.00 93.31 85 GLU A CA 1
ATOM 651 C C . GLU A 1 85 ? 7.153 -7.910 -6.985 1.00 93.31 85 GLU A C 1
ATOM 653 O O . GLU A 1 85 ? 5.929 -7.836 -6.826 1.00 93.31 85 GLU A O 1
ATOM 658 N N . ASP A 1 86 ? 7.941 -8.573 -6.137 1.00 95.75 86 ASP A N 1
ATOM 659 C CA . ASP A 1 86 ? 7.435 -9.269 -4.956 1.00 95.75 86 ASP A CA 1
ATOM 660 C C . ASP A 1 86 ? 6.956 -8.286 -3.878 1.00 95.75 86 ASP A C 1
ATOM 662 O O . ASP A 1 86 ? 6.042 -8.600 -3.112 1.00 95.75 86 ASP A O 1
ATOM 666 N N . LEU A 1 87 ? 7.504 -7.064 -3.835 1.00 95.38 87 LEU A N 1
ATOM 667 C CA . LEU A 1 87 ? 7.159 -6.048 -2.836 1.00 95.38 87 LEU A CA 1
ATOM 668 C C . LEU A 1 87 ? 5.650 -5.728 -2.798 1.00 95.38 87 LEU A C 1
ATOM 670 O O . LEU A 1 87 ? 5.034 -5.889 -1.739 1.00 95.38 87 LEU A O 1
ATOM 674 N N . PRO A 1 88 ? 4.999 -5.306 -3.903 1.00 92.88 88 PRO A N 1
ATOM 675 C CA . PRO A 1 88 ? 3.556 -5.077 -3.899 1.00 92.88 88 PRO A CA 1
ATOM 676 C C . PRO A 1 88 ? 2.742 -6.359 -3.695 1.00 92.88 88 PRO A C 1
ATOM 678 O O . PRO A 1 88 ? 1.616 -6.273 -3.205 1.00 92.88 88 PRO A O 1
ATOM 681 N N . GLY A 1 89 ? 3.285 -7.532 -4.041 1.00 92.25 89 GLY A N 1
ATOM 682 C CA . GLY A 1 89 ? 2.657 -8.826 -3.773 1.00 92.25 89 GLY A CA 1
ATOM 683 C C . GLY A 1 89 ? 2.567 -9.113 -2.275 1.00 92.25 89 GLY A C 1
ATOM 684 O O . GLY A 1 89 ? 1.477 -9.350 -1.751 1.00 92.25 89 GLY A O 1
ATOM 685 N N . HIS A 1 90 ? 3.691 -9.008 -1.566 1.00 95.94 90 HIS A N 1
ATOM 686 C CA . HIS A 1 90 ? 3.752 -9.158 -0.113 1.00 95.94 90 HIS A CA 1
ATOM 687 C C . HIS A 1 90 ? 2.912 -8.099 0.604 1.00 95.94 90 HIS A C 1
ATOM 689 O O . HIS A 1 90 ? 2.148 -8.431 1.513 1.00 95.94 90 HIS A O 1
ATOM 695 N N . TYR A 1 91 ? 2.978 -6.843 0.149 1.00 95.69 91 TYR A N 1
ATOM 696 C CA . TYR A 1 91 ? 2.149 -5.777 0.702 1.00 95.69 91 TYR A CA 1
ATOM 697 C C . TYR A 1 91 ? 0.655 -6.067 0.536 1.00 95.69 91 TYR A C 1
ATOM 699 O O . TYR A 1 91 ? -0.106 -5.860 1.473 1.00 95.69 91 TYR A O 1
ATOM 707 N N . ALA A 1 92 ? 0.214 -6.569 -0.624 1.00 93.56 92 ALA A N 1
ATOM 708 C CA . ALA A 1 92 ? -1.192 -6.896 -0.853 1.00 93.56 92 ALA A CA 1
ATOM 709 C C . ALA A 1 92 ? -1.701 -7.995 0.091 1.00 93.56 92 ALA A C 1
ATOM 711 O O . ALA A 1 92 ? -2.835 -7.912 0.560 1.00 93.56 92 ALA A O 1
ATOM 712 N N . VAL A 1 93 ? -0.867 -9.002 0.381 1.00 95.56 93 VAL A N 1
ATOM 713 C CA . VAL A 1 93 ? -1.200 -10.070 1.337 1.00 95.56 93 VAL A CA 1
ATOM 714 C C . VAL A 1 93 ? -1.358 -9.499 2.744 1.00 95.56 93 VAL A C 1
ATOM 716 O O . VAL A 1 93 ? -2.375 -9.747 3.386 1.00 95.56 93 VAL A O 1
ATOM 719 N N . TRP A 1 94 ? -0.403 -8.685 3.198 1.00 95.94 94 TRP A N 1
ATOM 720 C CA . TRP A 1 94 ? -0.491 -8.011 4.495 1.00 95.94 94 TRP A CA 1
ATOM 721 C C . TRP A 1 94 ? -1.685 -7.045 4.566 1.00 95.94 94 TRP A C 1
ATOM 723 O O . TRP A 1 94 ? -2.460 -7.069 5.512 1.00 95.94 94 TRP A O 1
ATOM 733 N N . ALA A 1 95 ? -1.919 -6.245 3.526 1.00 93.69 95 ALA A N 1
ATOM 734 C CA . ALA A 1 95 ? -3.021 -5.286 3.470 1.00 93.69 95 ALA A CA 1
ATOM 735 C C . ALA A 1 95 ? -4.412 -5.945 3.438 1.00 93.69 95 ALA A C 1
ATOM 737 O O . ALA A 1 95 ? -5.414 -5.255 3.640 1.00 93.69 95 ALA A O 1
ATOM 738 N N . ALA A 1 96 ? -4.491 -7.248 3.160 1.00 91.25 96 ALA A N 1
ATOM 739 C CA . ALA A 1 96 ? -5.716 -8.038 3.227 1.00 91.25 96 ALA A CA 1
ATOM 740 C C . ALA A 1 96 ? -5.942 -8.692 4.603 1.00 91.25 96 ALA A C 1
ATOM 742 O O . ALA A 1 96 ? -7.001 -9.284 4.813 1.00 91.25 96 ALA A O 1
ATOM 743 N N . SER A 1 97 ? -4.977 -8.608 5.524 1.00 94.50 97 SER A N 1
ATOM 744 C CA . SER A 1 97 ? -5.086 -9.184 6.863 1.00 94.50 97 SER A CA 1
ATOM 745 C C . SER A 1 97 ? -5.842 -8.271 7.836 1.00 94.50 97 SER A C 1
ATOM 747 O O . SER A 1 97 ? -6.038 -7.071 7.597 1.00 94.50 97 SER A O 1
ATOM 749 N N . ASP A 1 98 ? -6.220 -8.850 8.981 1.00 95.12 98 ASP A N 1
ATOM 750 C CA . ASP A 1 98 ? -6.808 -8.116 10.105 1.00 95.12 98 ASP A CA 1
ATOM 751 C C . ASP A 1 98 ? -5.845 -7.071 10.691 1.00 95.12 98 ASP A C 1
ATOM 753 O O . ASP A 1 98 ? -6.292 -6.046 11.212 1.00 95.12 98 ASP A O 1
ATOM 757 N N . GLU A 1 99 ? -4.529 -7.287 10.579 1.00 95.31 99 GLU A N 1
ATOM 758 C CA . GLU A 1 99 ? -3.517 -6.347 11.079 1.00 95.31 99 GLU A CA 1
ATOM 759 C C . GLU A 1 99 ? -3.627 -4.992 10.371 1.00 95.31 99 GLU A C 1
ATOM 761 O O . GLU A 1 99 ? -3.454 -3.948 10.997 1.00 95.31 99 GLU A O 1
ATOM 766 N N . ALA A 1 100 ? -3.997 -4.994 9.088 1.00 95.50 100 ALA A N 1
ATOM 767 C CA . ALA A 1 100 ? -4.126 -3.799 8.265 1.00 95.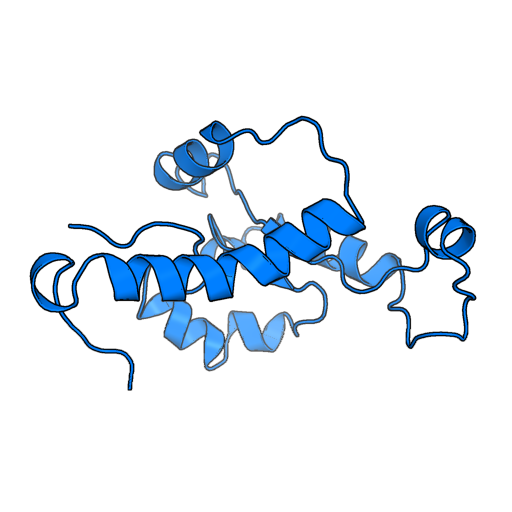50 100 ALA A CA 1
ATOM 768 C C . ALA A 1 100 ? -5.527 -3.156 8.297 1.00 95.50 100 ALA A C 1
ATOM 770 O O . ALA A 1 100 ? -5.761 -2.184 7.575 1.00 95.50 100 ALA A O 1
ATOM 771 N N . LYS A 1 101 ? -6.464 -3.623 9.143 1.00 94.44 101 LYS A N 1
ATOM 772 C CA . LYS A 1 101 ? -7.851 -3.099 9.207 1.00 94.44 101 LYS A CA 1
ATOM 773 C C . LYS A 1 101 ? -7.942 -1.585 9.362 1.00 94.44 101 LYS A C 1
ATOM 775 O O . LYS A 1 101 ? -8.838 -0.941 8.812 1.00 94.44 101 LYS A O 1
ATOM 780 N N . PHE A 1 102 ? -6.987 -0.988 10.069 1.00 93.31 102 PHE A N 1
ATOM 781 C CA . PHE A 1 102 ? -6.907 0.461 10.260 1.00 93.31 102 PHE A CA 1
ATOM 782 C C . PHE A 1 102 ? -6.700 1.244 8.949 1.00 93.31 102 PHE A C 1
ATOM 784 O O . PHE A 1 102 ? -6.986 2.441 8.888 1.00 93.31 102 PHE A O 1
ATOM 791 N N . LEU A 1 103 ? -6.277 0.581 7.870 1.00 93.12 103 LEU A N 1
ATOM 792 C CA . LEU A 1 103 ? -6.132 1.154 6.533 1.00 93.12 103 LEU A CA 1
ATOM 793 C C . LEU A 1 103 ? -7.422 1.126 5.702 1.00 93.12 103 LEU A C 1
ATOM 795 O O . LEU A 1 103 ? -7.421 1.607 4.569 1.00 93.12 103 LEU A O 1
ATOM 799 N N . HIS A 1 104 ? -8.540 0.628 6.238 1.00 90.69 104 HIS A N 1
ATOM 800 C CA . HIS A 1 104 ? -9.806 0.597 5.508 1.00 90.69 104 HIS A CA 1
ATOM 801 C C . HIS A 1 104 ? -10.204 1.983 4.959 1.00 90.69 104 HIS A C 1
ATOM 803 O O . HIS A 1 104 ? -10.265 2.989 5.678 1.00 90.69 104 HIS A O 1
ATOM 809 N N . GLY A 1 105 ? -10.469 2.026 3.652 1.00 84.75 105 GLY A N 1
ATOM 810 C CA . GLY A 1 105 ? -10.831 3.220 2.893 1.00 84.75 105 GLY A CA 1
ATOM 811 C C . GLY A 1 105 ? -9.673 4.185 2.615 1.00 84.75 105 GLY A C 1
ATOM 812 O O . GLY A 1 105 ? -9.929 5.292 2.133 1.00 84.75 105 GLY A O 1
ATOM 813 N N . ARG A 1 106 ? -8.423 3.810 2.920 1.00 87.50 106 ARG A N 1
ATOM 814 C CA . ARG A 1 106 ? -7.233 4.668 2.780 1.00 87.50 106 ARG A CA 1
ATOM 815 C C . ARG A 1 106 ? -6.376 4.306 1.566 1.00 87.50 106 ARG A C 1
ATOM 817 O O . ARG A 1 106 ? -6.492 3.218 0.998 1.00 87.50 106 ARG A O 1
ATOM 824 N N . PHE A 1 107 ? -5.541 5.266 1.167 1.00 86.88 107 PHE A N 1
ATOM 825 C CA . PHE A 1 107 ? -4.536 5.142 0.119 1.00 86.88 107 PHE A CA 1
ATOM 826 C C . PHE A 1 107 ? -3.116 5.166 0.706 1.00 86.88 107 PHE A C 1
ATOM 828 O O . PHE A 1 107 ? -2.745 6.134 1.368 1.00 86.88 107 PHE A O 1
ATOM 835 N N . THR A 1 108 ? -2.327 4.127 0.445 1.00 90.31 108 THR A N 1
ATOM 836 C CA . THR A 1 108 ? -0.964 3.926 0.981 1.00 90.31 108 THR A CA 1
ATOM 837 C C . THR A 1 108 ? 0.040 3.586 -0.127 1.00 90.31 108 THR A C 1
ATOM 839 O O . THR A 1 108 ? -0.326 3.516 -1.300 1.00 90.31 108 THR A O 1
ATOM 842 N N . TRP A 1 109 ? 1.317 3.377 0.205 1.00 91.81 109 TRP A N 1
ATOM 843 C CA . TRP A 1 109 ? 2.343 2.894 -0.728 1.00 91.81 109 TRP A CA 1
ATOM 844 C C . TRP A 1 109 ? 2.927 1.564 -0.254 1.00 91.81 109 TRP A C 1
ATOM 846 O O . TRP A 1 109 ? 3.213 1.412 0.928 1.00 91.81 109 TRP A O 1
ATOM 856 N N . ALA A 1 110 ? 3.142 0.628 -1.184 1.00 92.69 110 ALA A N 1
ATOM 857 C CA . ALA A 1 110 ? 3.752 -0.671 -0.881 1.00 92.69 110 ALA A CA 1
ATOM 858 C C . ALA A 1 110 ? 5.207 -0.557 -0.397 1.00 92.69 110 ALA A C 1
ATOM 860 O O . ALA A 1 110 ? 5.709 -1.453 0.267 1.00 92.69 110 ALA A O 1
ATOM 861 N N . THR A 1 111 ? 5.875 0.551 -0.721 1.00 91.69 111 THR A N 1
ATOM 862 C CA . THR A 1 111 ? 7.247 0.857 -0.300 1.00 91.69 111 THR A CA 1
ATOM 863 C C . THR A 1 111 ? 7.338 1.414 1.123 1.00 91.69 111 THR A C 1
ATOM 865 O O . THR A 1 111 ? 8.436 1.715 1.584 1.00 91.69 111 THR A O 1
ATOM 868 N N . TRP A 1 112 ? 6.212 1.601 1.818 1.00 92.31 112 TRP A N 1
ATOM 869 C CA . TRP A 1 112 ? 6.218 1.996 3.225 1.00 92.31 112 TRP A CA 1
ATOM 870 C C . TRP A 1 112 ? 6.494 0.802 4.133 1.00 92.31 112 TRP A C 1
ATOM 872 O O . TRP A 1 112 ? 6.025 -0.306 3.880 1.00 92.31 112 TRP A O 1
ATOM 882 N N . ASP A 1 113 ? 7.212 1.060 5.222 1.00 91.94 113 ASP A N 1
ATOM 883 C CA . ASP A 1 113 ? 7.469 0.072 6.261 1.00 91.94 113 ASP A CA 1
ATOM 884 C C . ASP A 1 113 ? 6.172 -0.239 7.030 1.00 91.94 113 ASP A C 1
ATOM 886 O O . ASP A 1 113 ? 5.518 0.659 7.572 1.00 91.94 113 ASP A O 1
ATOM 890 N N . VAL A 1 114 ? 5.777 -1.517 7.041 1.00 93.19 114 VAL A N 1
ATOM 891 C CA . VAL A 1 114 ? 4.522 -1.972 7.659 1.00 93.19 114 VAL A CA 1
ATOM 892 C C . VAL A 1 114 ? 4.525 -1.803 9.178 1.00 93.19 114 VAL A C 1
ATOM 894 O O . VAL A 1 114 ? 3.478 -1.496 9.752 1.00 93.19 114 VAL A O 1
ATOM 897 N N . ASP A 1 115 ? 5.678 -1.933 9.831 1.00 92.38 115 ASP A N 1
ATOM 898 C CA . ASP A 1 115 ? 5.809 -1.791 11.280 1.00 92.38 115 ASP A CA 1
ATOM 899 C C . ASP A 1 115 ? 5.711 -0.313 11.676 1.00 92.38 115 ASP A C 1
ATOM 901 O O . ASP A 1 115 ? 5.016 0.041 12.640 1.00 92.38 115 ASP A O 1
ATOM 905 N N . GLU A 1 116 ? 6.324 0.573 10.884 1.00 89.88 116 GLU A N 1
ATOM 906 C CA . GLU A 1 116 ? 6.249 2.020 11.091 1.00 89.88 116 GLU A CA 1
ATOM 907 C C . GLU A 1 116 ? 4.815 2.541 10.932 1.00 89.88 116 GLU A C 1
ATOM 909 O O . GLU A 1 116 ? 4.341 3.323 11.762 1.00 89.88 116 GLU A O 1
ATOM 914 N N . ILE A 1 117 ? 4.080 2.099 9.907 1.00 91.94 117 ILE A N 1
ATOM 915 C CA . ILE A 1 117 ? 2.687 2.538 9.723 1.00 91.94 117 ILE A CA 1
ATOM 916 C C . ILE A 1 117 ? 1.725 1.904 10.728 1.00 91.94 117 ILE A C 1
ATOM 918 O O . ILE A 1 117 ? 0.664 2.477 10.978 1.00 91.94 117 ILE A O 1
ATOM 922 N N . SER A 1 118 ? 2.082 0.755 11.306 1.00 92.56 118 SER A N 1
ATOM 923 C CA . SER A 1 118 ? 1.247 0.050 12.285 1.00 92.56 118 SER A CA 1
ATOM 924 C C . SER A 1 118 ? 1.413 0.577 13.706 1.00 92.56 118 SER A C 1
ATOM 926 O O . SER A 1 118 ? 0.485 0.441 14.502 1.00 92.56 118 SER A O 1
ATOM 928 N N . SER A 1 119 ? 2.555 1.191 14.032 1.00 91.06 119 SER A N 1
ATOM 929 C CA . SER A 1 119 ? 2.889 1.573 15.415 1.00 91.06 119 SER A CA 1
ATOM 930 C C . SER A 1 119 ? 3.482 2.976 15.596 1.00 91.06 119 SER A C 1
ATOM 932 O O . SER A 1 119 ? 3.529 3.472 16.719 1.00 91.06 119 SER A O 1
ATOM 934 N N . GLY A 1 120 ? 3.924 3.635 14.523 1.00 89.69 120 GLY A N 1
ATOM 935 C CA . GLY A 1 120 ? 4.623 4.918 14.583 1.00 89.69 120 GLY A CA 1
ATOM 936 C C . GLY A 1 120 ? 3.720 6.149 14.466 1.00 89.69 120 GLY A C 1
ATOM 937 O O . GLY A 1 120 ? 2.500 6.102 14.604 1.00 89.69 120 GLY A O 1
ATOM 938 N N . LYS A 1 121 ? 4.325 7.292 14.124 1.00 90.44 121 LYS A N 1
ATOM 939 C CA . LYS A 1 121 ? 3.624 8.588 13.994 1.00 90.44 121 LYS A CA 1
ATOM 940 C C . LYS A 1 121 ? 2.505 8.572 12.955 1.00 90.44 121 LYS A C 1
ATOM 942 O O . LYS A 1 121 ? 1.532 9.315 13.067 1.00 90.44 121 LYS A O 1
ATOM 947 N N . ILE A 1 122 ? 2.655 7.750 11.915 1.00 88.25 122 ILE A N 1
ATOM 948 C CA . ILE A 1 122 ? 1.617 7.567 10.899 1.00 88.25 122 ILE A CA 1
ATOM 949 C C . ILE A 1 122 ? 0.392 6.909 11.535 1.00 88.25 122 ILE A C 1
ATOM 951 O O . ILE A 1 122 ? -0.721 7.375 11.295 1.00 88.25 122 ILE A O 1
ATOM 955 N N . ARG A 1 123 ? 0.589 5.901 12.396 1.00 93.00 123 ARG A N 1
ATOM 956 C CA . ARG A 1 123 ? -0.499 5.254 13.126 1.00 93.00 123 ARG A CA 1
ATOM 957 C C . ARG A 1 123 ? -1.233 6.238 14.026 1.00 93.00 123 ARG A C 1
ATOM 959 O O . ARG A 1 123 ? -2.447 6.374 13.908 1.00 93.00 123 ARG A O 1
ATOM 966 N N . GLU A 1 124 ? -0.491 6.978 14.847 1.00 93.88 124 GLU A N 1
ATOM 967 C CA . GLU A 1 124 ? -1.054 8.007 15.732 1.00 93.88 124 GLU A CA 1
ATOM 968 C C . GLU A 1 124 ? -1.912 9.012 14.952 1.00 93.88 124 GLU A C 1
ATOM 970 O O . GLU A 1 124 ? -3.003 9.389 15.377 1.00 93.88 124 GLU A O 1
ATOM 975 N N . ARG A 1 125 ? -1.446 9.419 13.766 1.00 90.75 125 ARG A N 1
ATOM 976 C CA . ARG A 1 125 ? -2.181 10.343 12.902 1.00 90.75 125 ARG A CA 1
ATOM 977 C C . ARG A 1 125 ? -3.417 9.711 12.265 1.00 90.75 125 ARG A C 1
ATOM 979 O O . ARG A 1 125 ? -4.421 10.398 12.125 1.00 90.75 125 ARG A O 1
ATOM 986 N N . ILE A 1 126 ? -3.364 8.433 11.888 1.00 90.75 126 ILE A N 1
ATOM 987 C CA . ILE A 1 126 ? -4.528 7.689 11.384 1.00 90.75 126 ILE A CA 1
ATOM 988 C C . ILE A 1 126 ? -5.616 7.580 12.458 1.00 90.75 126 ILE A C 1
ATOM 990 O O . ILE A 1 126 ? -6.798 7.724 12.136 1.00 90.75 126 ILE A O 1
ATOM 994 N N . ASP A 1 127 ? -5.220 7.337 13.706 1.00 91.88 127 ASP A N 1
ATOM 995 C CA . ASP A 1 127 ? -6.144 7.221 14.834 1.00 91.88 127 ASP A CA 1
ATOM 996 C C . ASP A 1 127 ? -6.702 8.596 15.251 1.00 91.88 127 ASP A C 1
ATOM 998 O O . ASP A 1 127 ? -7.875 8.705 15.606 1.00 91.88 127 ASP A O 1
ATOM 1002 N N . GLY A 1 128 ? -5.888 9.656 15.168 1.00 91.38 128 GLY A N 1
ATOM 1003 C CA . GLY A 1 128 ? -6.285 11.027 15.508 1.00 91.38 128 GLY A CA 1
ATOM 1004 C C . GLY A 1 128 ? -7.073 11.770 14.421 1.00 91.38 128 GLY A C 1
ATOM 1005 O O . GLY A 1 128 ? -7.819 12.696 14.735 1.00 91.38 128 GLY A O 1
ATOM 1006 N N . ASP A 1 129 ? -6.933 11.379 13.152 1.00 87.06 129 ASP A N 1
ATOM 1007 C CA . ASP A 1 129 ? -7.639 11.969 12.012 1.00 87.06 129 ASP A CA 1
ATOM 1008 C C . ASP A 1 129 ? -8.252 10.871 11.127 1.00 87.06 129 ASP A C 1
ATOM 1010 O O . ASP A 1 129 ? -7.603 10.240 10.287 1.00 87.06 129 ASP A O 1
ATOM 1014 N N . ALA A 1 130 ? -9.566 10.687 11.276 1.00 84.75 130 ALA A N 1
ATOM 1015 C CA . ALA A 1 130 ? -10.336 9.687 10.544 1.00 84.75 130 ALA A CA 1
ATOM 1016 C C . ALA A 1 130 ? -10.322 9.876 9.012 1.00 84.75 130 ALA A C 1
ATOM 1018 O O . ALA A 1 130 ? -10.637 8.923 8.284 1.00 84.75 130 ALA A O 1
ATOM 1019 N N . ASN A 1 131 ? -9.976 11.074 8.526 1.00 83.06 131 ASN A N 1
ATOM 1020 C CA . ASN A 1 131 ? -9.869 11.407 7.107 1.00 83.06 131 ASN A CA 1
ATOM 1021 C C . ASN A 1 131 ? -8.435 11.309 6.576 1.00 83.06 131 ASN A C 1
ATOM 1023 O O . ASN A 1 131 ? -8.240 11.334 5.358 1.00 83.06 131 ASN A O 1
ATOM 1027 N N . TYR A 1 132 ? -7.435 11.152 7.445 1.00 83.81 132 TYR A N 1
ATOM 1028 C CA . TYR A 1 132 ? -6.049 11.034 7.018 1.00 83.81 132 TYR A CA 1
ATOM 1029 C C . TYR A 1 132 ? -5.867 9.844 6.062 1.00 83.81 132 TYR A C 1
ATOM 1031 O O . TYR A 1 132 ? -6.339 8.732 6.323 1.00 83.81 132 TYR A O 1
ATOM 1039 N N . LEU A 1 133 ? -5.202 10.109 4.929 1.00 83.69 133 LEU A N 1
ATOM 1040 C CA . LEU A 1 133 ? -4.984 9.187 3.804 1.00 83.69 133 LEU A CA 1
ATOM 1041 C C . LEU A 1 133 ? -6.253 8.680 3.099 1.00 83.69 133 LEU A C 1
ATOM 1043 O O . LEU A 1 133 ? -6.168 7.792 2.251 1.00 83.69 133 LEU A O 1
ATOM 1047 N N . LYS A 1 134 ? -7.433 9.241 3.378 1.00 82.19 134 LYS A N 1
ATOM 1048 C CA . LYS A 1 134 ? -8.645 8.94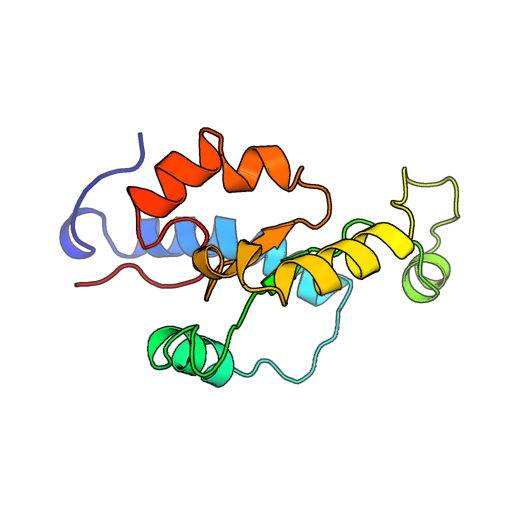2 2.607 1.00 82.19 134 LYS A CA 1
ATOM 1049 C C . LYS A 1 134 ? -8.784 9.923 1.453 1.00 82.19 134 LYS A C 1
ATOM 1051 O O . LYS A 1 134 ? -8.701 11.135 1.621 1.00 82.19 134 LYS A O 1
ATOM 1056 N N . VAL A 1 135 ? -9.056 9.400 0.261 1.00 69.31 135 VAL A N 1
ATOM 1057 C CA . VAL A 1 135 ? -9.351 10.241 -0.903 1.00 69.31 135 VAL A CA 1
ATOM 1058 C C . VAL A 1 135 ? -10.824 10.644 -0.858 1.00 69.31 135 VAL A C 1
ATOM 1060 O O . VAL A 1 135 ? -11.702 9.824 -1.133 1.00 69.31 135 VAL A O 1
ATOM 1063 N N . GLY A 1 136 ? -11.112 11.911 -0.564 1.00 64.94 136 GLY A N 1
ATOM 1064 C CA . GLY A 1 136 ? -12.480 12.422 -0.552 1.00 64.94 136 GLY A CA 1
ATOM 1065 C C . GLY A 1 136 ? -12.580 13.917 -0.272 1.00 64.94 136 GLY A C 1
ATOM 1066 O O . GLY A 1 136 ? -11.586 14.582 -0.007 1.00 64.94 136 GLY A O 1
ATOM 1067 N N . VAL A 1 137 ? -13.806 14.435 -0.341 1.00 53.19 137 VAL A N 1
ATOM 1068 C CA . VAL A 1 137 ? -14.141 15.773 0.157 1.00 53.19 137 VAL A CA 1
ATOM 1069 C C . VAL A 1 137 ? -14.389 15.654 1.659 1.00 53.19 137 VAL A C 1
ATOM 1071 O O . VAL A 1 137 ? -15.196 14.818 2.076 1.00 53.19 137 VAL A O 1
ATOM 1074 N N . VAL A 1 138 ? -13.688 16.462 2.454 1.00 49.59 138 VAL A N 1
ATOM 1075 C CA . VAL A 1 138 ? -13.980 16.651 3.880 1.00 49.59 138 VAL A CA 1
ATOM 1076 C C . VAL A 1 138 ? -15.101 17.686 3.960 1.00 49.59 138 VAL A C 1
ATOM 1078 O O . VAL A 1 138 ? -14.913 18.833 3.560 1.00 49.59 138 VAL A O 1
ATOM 1081 N N . GLY A 1 139 ? -16.293 17.264 4.374 1.00 44.12 139 GLY A N 1
ATOM 1082 C CA . GLY A 1 139 ? -17.473 18.122 4.408 1.00 44.12 139 GLY A CA 1
ATOM 1083 C C . GLY A 1 139 ? -18.568 17.543 5.299 1.00 44.12 139 GLY A C 1
ATOM 1084 O O . GLY A 1 139 ? -18.963 16.395 5.086 1.00 44.12 139 GLY A O 1
ATOM 1085 N N . LEU A 1 140 ? -19.038 18.414 6.206 1.00 36.16 140 LEU A N 1
ATOM 1086 C CA . LEU A 1 140 ? -19.862 18.230 7.415 1.00 36.16 140 LEU A CA 1
ATOM 1087 C C . LEU A 1 140 ? -19.100 17.718 8.641 1.00 36.16 140 LEU A C 1
ATOM 1089 O O . LEU A 1 140 ? -18.687 16.541 8.653 1.00 36.16 140 LEU A O 1
#

Foldseek 3Di:
DPDDDACVVVDPVVVVVVLCVVVVVVVVCCVVQPPDPDPDPVVLVCLVVDQVVVPADAAEAAFAADDVSCVVVVDDPPNDPHDDNCQSVVLVVVCNDPLVSLRRQFYYYSPDDSVCCSDHPVVVVSVVDVCVRHNDDDHD

pLDDT: mean 72.4, std 22.8, range [34.84, 95.94]

Secondary structure (DSSP, 8-state):
----S-HHHH-HHHHHHHHHHHHHHHHHHHHHH---S---THHHHHHHHS-TTT----EEE---B--HHHHHTT--TTTS-PBPTHHHHHHHHHHTSGGGGGGTT-EEETTS-HHHHHHSHHHHHHHH-TTTT--S----